Protein AF-A0A957TGS2-F1 (afdb_monomer_lite)

Foldseek 3Di:
DVVVVVVVVVVVVVPPPDDPPPPPPPPVPPPPPDPPDDDPDDPPDDDPDDDDDPDDDDDDDDPDPDDPPDDDDKDWPAWPPDHPPRDDDPPDDDDTDTDIDD

Radius of gyration: 34.18 Å; chains: 1; bounding box: 46×81×72 Å

Structure (mmCIF, N/CA/C/O backbone):
data_AF-A0A957TGS2-F1
#
_entry.id   AF-A0A957TGS2-F1
#
loop_
_atom_site.group_PDB
_atom_site.id
_atom_site.type_symbol
_atom_site.label_atom_id
_atom_site.label_alt_id
_atom_site.label_comp_id
_atom_site.label_asym_id
_atom_site.label_entity_id
_atom_site.label_seq_id
_atom_site.pdbx_PDB_ins_code
_atom_site.Cartn_x
_atom_site.Cartn_y
_atom_site.Cartn_z
_atom_site.occupancy
_atom_site.B_iso_or_equiv
_atom_site.auth_seq_id
_atom_site.auth_comp_id
_atom_site.auth_asym_id
_atom_site.auth_atom_id
_atom_site.pdbx_PDB_model_num
ATOM 1 N N . MET A 1 1 ? -6.320 73.924 -32.027 1.00 59.94 1 MET A N 1
ATOM 2 C CA . MET A 1 1 ? -5.777 73.689 -30.667 1.00 59.94 1 MET A CA 1
ATOM 3 C C . MET A 1 1 ? -6.817 73.117 -29.699 1.00 59.94 1 MET A C 1
ATOM 5 O O . MET A 1 1 ? -6.586 72.035 -29.186 1.00 59.94 1 MET A O 1
ATOM 9 N N . LYS A 1 2 ? -7.999 73.738 -29.521 1.00 64.12 2 LYS A N 1
ATOM 10 C CA . LYS A 1 2 ? -9.075 73.224 -28.634 1.00 64.12 2 LYS A CA 1
ATOM 11 C C . LYS A 1 2 ? -9.558 71.800 -28.982 1.00 64.12 2 LYS A C 1
ATOM 13 O O . LYS A 1 2 ? -9.693 70.973 -28.094 1.00 64.12 2 LYS A O 1
ATOM 18 N N . LYS A 1 3 ? -9.758 71.495 -30.274 1.00 66.62 3 LYS A N 1
ATOM 19 C CA . LYS A 1 3 ? -10.206 70.163 -30.741 1.00 66.62 3 LYS A CA 1
ATOM 20 C C . LYS A 1 3 ? -9.180 69.053 -30.472 1.00 66.62 3 LYS A C 1
ATOM 22 O O . LYS A 1 3 ? -9.564 67.943 -30.136 1.00 66.62 3 LYS A O 1
ATOM 27 N N . PHE A 1 4 ? -7.889 69.380 -30.567 1.00 76.81 4 PHE A N 1
ATOM 28 C CA . PHE A 1 4 ? -6.801 68.448 -30.260 1.00 76.81 4 PHE A CA 1
ATOM 29 C C . PHE A 1 4 ? -6.735 68.151 -28.757 1.00 76.81 4 PHE A C 1
ATOM 31 O O . PHE A 1 4 ? -6.593 67.001 -28.365 1.00 76.81 4 PHE A O 1
ATOM 38 N N . PHE A 1 5 ? -6.953 69.172 -27.921 1.00 76.19 5 PHE A N 1
ATOM 39 C CA . PHE A 1 5 ? -7.065 69.004 -26.471 1.00 76.19 5 PHE A CA 1
ATOM 40 C C . PHE A 1 5 ? -8.240 68.102 -26.072 1.00 76.19 5 PHE A C 1
ATOM 42 O O . PHE A 1 5 ? -8.067 67.239 -25.224 1.00 76.19 5 PHE A O 1
ATOM 49 N N . ILE A 1 6 ? -9.401 68.251 -26.721 1.00 79.81 6 ILE A N 1
ATOM 50 C CA . ILE A 1 6 ? -10.588 67.420 -26.452 1.00 79.81 6 ILE A CA 1
ATOM 51 C C . ILE A 1 6 ? -10.337 65.950 -26.824 1.00 79.81 6 ILE A C 1
ATOM 53 O O . ILE A 1 6 ? -10.677 65.052 -26.055 1.00 79.81 6 ILE A O 1
ATOM 57 N N . LEU A 1 7 ? -9.702 65.700 -27.974 1.00 80.25 7 LEU A N 1
ATOM 58 C CA . LEU A 1 7 ? -9.327 64.349 -28.409 1.00 80.25 7 LEU A CA 1
ATOM 59 C C . LEU A 1 7 ? -8.311 63.701 -27.457 1.00 80.25 7 LEU A C 1
ATOM 61 O O . LEU A 1 7 ? -8.461 62.531 -27.116 1.00 80.25 7 LEU A O 1
ATOM 65 N N . LEU A 1 8 ? -7.331 64.471 -26.975 1.00 78.94 8 LEU A N 1
ATOM 66 C CA . LEU A 1 8 ? -6.334 63.993 -26.018 1.00 78.94 8 LEU A CA 1
ATOM 67 C C . LEU A 1 8 ? -6.969 63.643 -24.662 1.00 78.94 8 LEU A C 1
ATOM 69 O O . LEU A 1 8 ? -6.686 62.586 -24.109 1.00 78.94 8 LEU A O 1
ATOM 73 N N . THR A 1 9 ? -7.873 64.484 -24.147 1.00 75.81 9 THR A N 1
ATOM 74 C CA . THR A 1 9 ? -8.575 64.206 -22.882 1.00 75.81 9 THR A CA 1
ATOM 75 C C . THR A 1 9 ? -9.504 63.001 -22.980 1.00 75.81 9 THR A C 1
ATOM 77 O O . THR A 1 9 ? -9.605 62.232 -22.028 1.00 75.81 9 THR A O 1
ATOM 80 N N . LEU A 1 10 ? -10.150 62.798 -24.134 1.00 76.62 10 LEU A N 1
ATOM 81 C CA . LEU A 1 10 ? -11.017 61.644 -24.355 1.00 76.62 10 LEU A CA 1
ATOM 82 C C . LEU A 1 10 ? -10.197 60.346 -24.415 1.00 76.62 10 LEU A C 1
ATOM 84 O O . LEU A 1 10 ? -10.574 59.365 -23.787 1.00 76.62 10 LEU A O 1
ATOM 88 N N . ALA A 1 11 ? -9.037 60.357 -25.079 1.00 77.81 11 ALA A N 1
ATOM 89 C CA . ALA A 1 11 ? -8.135 59.204 -25.115 1.00 77.81 11 ALA A CA 1
ATOM 90 C C . ALA A 1 11 ? -7.605 58.814 -23.719 1.00 77.81 11 ALA A C 1
ATOM 92 O O . ALA A 1 11 ? -7.529 57.629 -23.403 1.00 77.81 11 ALA A O 1
ATOM 93 N N . VAL A 1 12 ? -7.299 59.796 -22.861 1.00 74.12 12 VAL A N 1
ATOM 94 C CA . VAL A 1 12 ? -6.859 59.551 -21.473 1.00 74.12 12 VAL A CA 1
ATOM 95 C C . VAL A 1 12 ? -7.983 58.950 -20.618 1.00 74.12 12 VAL A C 1
ATOM 97 O O . VAL A 1 12 ? -7.726 58.044 -19.830 1.00 74.12 12 VAL A O 1
ATOM 100 N N . LEU A 1 13 ? -9.233 59.388 -20.807 1.00 70.69 13 LEU A N 1
ATOM 101 C CA . LEU A 1 13 ? -10.392 58.839 -20.090 1.00 70.69 13 LEU A CA 1
ATOM 102 C C . LEU A 1 13 ? -10.710 57.386 -20.482 1.00 70.69 13 LEU A C 1
ATOM 104 O O . LEU A 1 13 ? -11.126 56.616 -19.622 1.00 70.69 13 LEU A O 1
ATOM 108 N N . LEU A 1 14 ? -10.480 56.983 -21.739 1.00 66.75 14 LEU A N 1
ATOM 109 C CA . LEU A 1 14 ? -10.691 55.593 -22.173 1.00 66.75 14 LEU A CA 1
ATOM 110 C C . LEU A 1 14 ? -9.615 54.615 -21.656 1.00 66.75 14 LEU A C 1
ATOM 112 O O . LEU A 1 14 ? -9.875 53.418 -21.590 1.00 66.75 14 LEU A O 1
ATOM 116 N N . SER A 1 15 ? -8.428 55.098 -21.273 1.00 64.38 15 SER A N 1
ATOM 117 C CA . SER A 1 15 ? -7.322 54.254 -20.786 1.00 64.38 15 SER A CA 1
ATOM 118 C C . SER A 1 15 ? -7.357 53.981 -19.274 1.00 64.38 15 SER A C 1
ATOM 120 O O . SER A 1 15 ? -6.541 53.202 -18.785 1.00 64.38 15 SER A O 1
ATOM 122 N N . ALA A 1 16 ? -8.257 54.617 -18.517 1.00 62.62 16 ALA A N 1
ATOM 123 C CA . ALA A 1 16 ? -8.254 54.568 -17.051 1.00 62.62 16 ALA A CA 1
ATOM 124 C C . ALA A 1 16 ? -8.959 53.335 -16.443 1.00 62.62 16 ALA A C 1
ATOM 126 O O . ALA A 1 16 ? -8.968 53.182 -15.225 1.00 62.62 16 ALA A O 1
ATOM 127 N N . CYS A 1 17 ? -9.530 52.443 -17.257 1.00 65.44 17 CYS A N 1
ATOM 128 C CA . CYS A 1 17 ? -10.317 51.302 -16.774 1.00 65.44 17 CYS A CA 1
ATOM 129 C C . CYS A 1 17 ? -9.539 49.977 -16.717 1.00 65.44 17 CYS A C 1
ATOM 131 O O . CYS A 1 17 ? -10.121 48.927 -16.987 1.00 65.44 17 CYS A O 1
ATOM 133 N N . ILE A 1 18 ? -8.248 49.991 -16.370 1.00 66.19 18 ILE A N 1
ATOM 134 C CA . ILE A 1 18 ? -7.549 48.746 -16.024 1.00 66.19 18 ILE A CA 1
ATOM 135 C C . ILE A 1 18 ? -7.604 48.564 -14.504 1.00 66.19 18 ILE A C 1
ATOM 137 O O . ILE A 1 18 ? -6.837 49.152 -13.746 1.00 66.19 18 ILE A O 1
ATOM 141 N N . SER A 1 19 ? -8.599 47.808 -14.042 1.00 64.31 19 SER A N 1
ATOM 142 C CA . SER A 1 19 ? -8.612 47.303 -12.672 1.00 64.31 19 SER A CA 1
ATOM 143 C C . SER A 1 19 ? -7.724 46.064 -12.668 1.00 64.31 19 SER A C 1
ATOM 145 O O . SER A 1 19 ? -8.063 45.052 -13.277 1.00 64.31 19 SER A O 1
ATOM 147 N N . VAL A 1 20 ? -6.525 46.187 -12.101 1.00 60.62 20 VAL A N 1
ATOM 148 C CA . VAL A 1 20 ? -5.682 45.028 -11.805 1.00 60.62 20 VAL A CA 1
ATOM 149 C C . VAL A 1 20 ? -6.184 44.490 -10.474 1.00 60.62 20 VAL A C 1
ATOM 151 O O . VAL A 1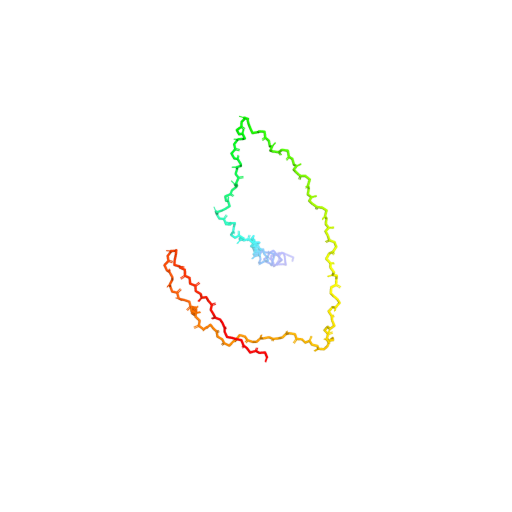 20 ? -5.799 44.997 -9.422 1.00 60.62 20 VAL A O 1
ATOM 154 N N . ASP A 1 21 ? -7.073 43.502 -10.526 1.00 64.94 21 ASP A N 1
ATOM 155 C CA . ASP A 1 21 ? -7.307 42.636 -9.377 1.00 64.94 21 ASP A CA 1
ATOM 156 C C . ASP A 1 21 ? -6.005 41.866 -9.135 1.00 64.94 21 ASP A C 1
ATOM 158 O O . ASP A 1 21 ? -5.598 41.007 -9.921 1.00 64.94 21 ASP A O 1
ATOM 162 N N . VAL A 1 22 ? -5.296 42.239 -8.071 1.00 63.22 22 VAL A N 1
ATOM 163 C CA . VAL A 1 22 ? -4.327 41.339 -7.459 1.00 63.22 22 VAL A CA 1
ATOM 164 C C . VAL A 1 22 ? -5.180 40.285 -6.780 1.00 63.22 22 VAL A C 1
ATOM 166 O O . VAL A 1 22 ? -5.716 40.531 -5.703 1.00 63.22 22 VAL A O 1
ATOM 169 N N . ASP A 1 23 ? -5.341 39.138 -7.436 1.00 62.56 23 ASP A N 1
ATOM 170 C CA . ASP A 1 23 ? -5.775 37.928 -6.750 1.00 62.56 23 ASP A CA 1
ATOM 171 C C . ASP A 1 23 ? -4.735 37.688 -5.647 1.00 62.56 23 ASP A C 1
ATOM 173 O O . ASP A 1 23 ? -3.620 37.218 -5.902 1.00 62.56 23 ASP A O 1
ATOM 177 N N . GLU A 1 24 ? -5.053 38.095 -4.413 1.00 65.75 24 GLU A N 1
ATOM 178 C CA . GLU A 1 24 ? -4.357 37.527 -3.273 1.00 65.75 24 GLU A CA 1
ATOM 179 C C . GLU A 1 24 ? -4.565 36.021 -3.386 1.00 65.75 24 GLU A C 1
ATOM 181 O O . GLU A 1 24 ? -5.707 35.583 -3.566 1.00 65.75 24 GLU A O 1
ATOM 186 N N . PRO A 1 25 ? -3.503 35.202 -3.311 1.00 55.66 25 PRO A N 1
ATOM 187 C CA . PRO A 1 25 ? -3.694 33.773 -3.251 1.00 55.66 25 PRO A CA 1
ATOM 188 C C . PRO A 1 25 ? -4.554 33.511 -2.020 1.00 55.66 25 PRO A C 1
ATOM 190 O O . PRO A 1 25 ? -4.072 33.569 -0.886 1.00 55.66 25 PRO A O 1
ATOM 193 N N . SER A 1 26 ? -5.831 33.206 -2.251 1.00 56.09 26 SER A N 1
ATOM 194 C CA . SER A 1 26 ? -6.709 32.575 -1.279 1.00 56.09 26 SER A CA 1
ATOM 195 C C . SER A 1 26 ? -6.178 31.165 -1.076 1.00 56.09 26 SER A C 1
ATOM 197 O O . SER A 1 26 ? -6.743 30.163 -1.498 1.00 56.09 26 SER A O 1
ATOM 199 N N . THR A 1 27 ? -5.012 31.088 -0.443 1.00 63.00 27 THR A N 1
ATOM 200 C CA . THR A 1 27 ? -4.571 29.875 0.204 1.00 63.00 27 THR A CA 1
ATOM 201 C C . THR A 1 27 ? -5.654 29.642 1.246 1.00 63.00 27 THR A C 1
ATOM 203 O O . THR A 1 27 ? -5.798 30.492 2.132 1.00 63.00 27 THR A O 1
ATOM 206 N N . PRO A 1 28 ? -6.482 28.588 1.140 1.00 63.25 28 PRO A N 1
ATOM 207 C CA . PRO A 1 28 ? -7.381 28.272 2.227 1.00 63.25 28 PRO A CA 1
ATOM 208 C C . PRO A 1 28 ? -6.473 27.983 3.415 1.00 63.25 28 PRO A C 1
ATOM 210 O O . PRO A 1 28 ? -5.802 26.954 3.448 1.00 63.25 28 PRO A O 1
ATOM 213 N N . VAL A 1 29 ? -6.374 28.925 4.352 1.00 63.00 29 VAL A N 1
ATOM 214 C CA . VAL A 1 29 ? -5.779 28.644 5.651 1.00 63.00 29 VAL A CA 1
ATOM 215 C C . VAL A 1 29 ? -6.709 27.593 6.241 1.00 63.00 29 VAL A C 1
ATOM 217 O O . VAL A 1 29 ? -7.897 27.891 6.404 1.00 63.00 29 VAL A O 1
ATOM 220 N N . PRO A 1 30 ? -6.257 26.349 6.475 1.00 67.38 30 PRO A N 1
ATOM 221 C CA . PRO A 1 30 ? -7.119 25.357 7.087 1.00 67.38 30 PRO A CA 1
ATOM 222 C C . PRO A 1 30 ? -7.648 25.943 8.397 1.00 67.38 30 PRO A C 1
ATOM 224 O O . PRO A 1 30 ? -6.864 26.328 9.266 1.00 67.38 30 PRO A O 1
ATOM 227 N N . LEU A 1 31 ? -8.973 26.023 8.529 1.00 58.84 31 LEU A N 1
ATOM 228 C CA . LEU A 1 31 ? -9.667 26.485 9.740 1.00 58.84 31 LEU A CA 1
ATOM 229 C C . LEU A 1 31 ? -9.392 25.587 10.964 1.00 58.84 31 LEU A C 1
ATOM 231 O O . LEU A 1 31 ? -9.792 25.925 12.073 1.00 58.84 31 LEU A O 1
ATOM 235 N N . ASP A 1 32 ? -8.647 24.497 10.768 1.00 62.84 32 ASP A N 1
ATOM 236 C CA . ASP A 1 32 ? -8.337 23.477 11.766 1.00 62.84 32 ASP A CA 1
ATOM 237 C C . ASP A 1 32 ? -6.870 23.491 12.222 1.00 62.84 32 ASP A C 1
ATOM 239 O O . ASP A 1 32 ? -6.338 22.469 12.663 1.00 62.84 32 ASP A O 1
ATOM 243 N N . PHE A 1 33 ? -6.177 24.634 12.157 1.00 56.84 33 PHE A N 1
ATOM 244 C CA . PHE A 1 33 ? -4.900 24.756 12.863 1.00 56.84 33 PHE A CA 1
ATOM 245 C C . PHE A 1 33 ? -5.135 24.833 14.376 1.00 56.84 33 PHE A C 1
ATOM 247 O O . PHE A 1 33 ? -5.205 25.899 14.988 1.00 56.84 33 PHE A O 1
ATOM 254 N N . VAL A 1 34 ? -5.227 23.657 14.997 1.00 65.06 34 VAL A N 1
ATOM 255 C CA . VAL A 1 34 ? -5.131 23.503 16.446 1.00 65.06 34 VAL A CA 1
ATOM 256 C C . VAL A 1 34 ? -3.709 23.880 16.849 1.00 65.06 34 VAL A C 1
ATOM 258 O O . VAL A 1 34 ? -2.762 23.114 16.674 1.00 65.06 34 VAL A O 1
ATOM 261 N N . THR A 1 35 ? -3.547 25.079 17.400 1.00 65.81 35 THR A N 1
ATOM 262 C CA . THR A 1 35 ? -2.321 25.424 18.118 1.00 65.81 35 THR A CA 1
ATOM 263 C C . THR A 1 35 ? -2.287 24.568 19.380 1.00 65.81 35 THR A C 1
ATOM 265 O O . THR A 1 35 ? -3.099 24.748 20.287 1.00 65.81 35 THR A O 1
ATOM 268 N N . ALA A 1 36 ? -1.383 23.590 19.423 1.00 65.06 36 ALA A N 1
ATOM 269 C CA . ALA A 1 36 ? -1.188 22.741 20.588 1.00 65.06 36 ALA A CA 1
ATOM 270 C C . ALA A 1 36 ? -0.551 23.562 21.721 1.00 65.06 36 ALA A C 1
ATOM 272 O O . ALA A 1 36 ? 0.669 23.684 21.817 1.00 65.06 36 ALA A O 1
ATOM 273 N N . THR A 1 37 ? -1.378 24.148 22.583 1.00 68.81 37 THR A N 1
ATOM 274 C CA . THR A 1 37 ? -0.909 24.753 23.832 1.00 68.81 37 THR A CA 1
ATOM 275 C C . THR A 1 37 ? -0.578 23.628 24.810 1.00 68.81 37 THR A C 1
ATOM 277 O O . THR A 1 37 ? -1.461 22.869 25.213 1.00 68.81 37 THR A O 1
ATOM 280 N N . LEU A 1 38 ? 0.699 23.492 25.178 1.00 66.81 38 LEU A N 1
ATOM 281 C CA . LEU A 1 38 ? 1.125 22.519 26.186 1.00 66.81 38 LEU A CA 1
ATOM 282 C C . LEU A 1 38 ? 0.415 22.810 27.525 1.00 66.81 38 LEU A C 1
ATOM 284 O O . LEU A 1 38 ? 0.362 23.973 27.938 1.00 66.81 38 LEU A O 1
ATOM 288 N N . PRO A 1 39 ? -0.124 21.793 28.224 1.00 71.31 39 PRO A N 1
ATOM 289 C CA . PRO A 1 39 ? -0.691 21.988 29.552 1.00 71.31 39 PRO A CA 1
ATOM 290 C C . PRO A 1 39 ? 0.393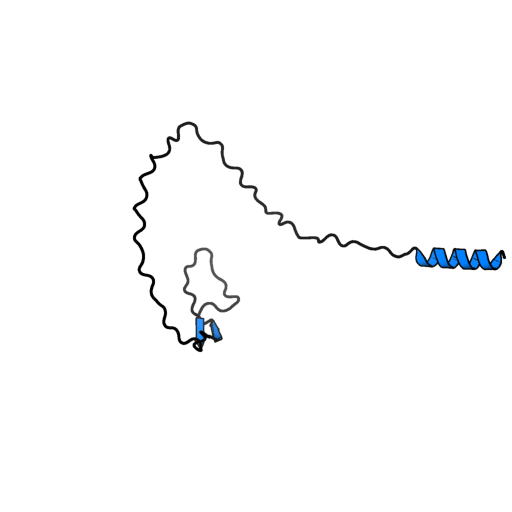 22.456 30.540 1.00 71.31 39 PRO A C 1
ATOM 292 O O . PRO A 1 39 ? 1.562 22.091 30.385 1.00 71.31 39 PRO A O 1
ATOM 295 N N . PRO A 1 40 ? 0.031 23.240 31.573 1.00 69.44 40 PRO A N 1
ATOM 296 C CA . PRO A 1 40 ? 0.982 23.702 32.576 1.00 69.44 40 PRO A CA 1
ATOM 297 C C . PRO A 1 40 ? 1.659 22.511 33.265 1.00 69.44 40 PRO A C 1
ATOM 299 O O . PRO A 1 40 ? 1.000 21.591 33.754 1.00 69.44 40 PRO A O 1
ATOM 302 N N . THR A 1 41 ? 2.991 22.532 33.296 1.00 63.97 41 THR A N 1
ATOM 303 C CA . THR A 1 41 ? 3.820 21.479 33.884 1.00 63.97 41 THR A CA 1
ATOM 304 C C . THR A 1 41 ? 3.468 21.295 35.362 1.00 63.97 41 THR A C 1
ATOM 306 O O . THR A 1 41 ? 3.654 22.200 36.176 1.00 63.97 41 THR A O 1
ATOM 309 N N . LYS A 1 42 ? 2.960 20.113 35.729 1.00 68.56 42 LYS A N 1
ATOM 310 C CA . LYS A 1 42 ? 2.707 19.733 37.125 1.00 68.56 42 LYS A CA 1
ATOM 311 C C . LYS A 1 42 ? 4.017 19.805 37.921 1.00 68.56 42 LYS A C 1
ATOM 313 O O . LYS A 1 42 ? 4.970 19.089 37.612 1.00 68.56 42 LYS A O 1
ATOM 318 N N . VAL A 1 43 ? 4.054 20.641 38.959 1.00 65.31 43 VAL A N 1
ATOM 319 C CA . VAL A 1 43 ? 5.185 20.719 39.897 1.00 65.31 43 VAL A CA 1
ATOM 320 C C . VAL A 1 43 ? 5.330 19.363 40.595 1.00 65.31 43 VAL A C 1
ATOM 322 O O . VAL A 1 43 ? 4.376 18.874 41.200 1.00 65.31 43 VAL A O 1
ATOM 325 N N . GLY A 1 44 ? 6.503 18.736 40.469 1.00 63.72 44 GLY A N 1
ATOM 326 C CA . GLY A 1 44 ? 6.808 17.435 41.082 1.00 63.72 44 GLY A CA 1
ATOM 327 C C . GLY A 1 44 ? 7.279 16.338 40.123 1.00 63.72 44 GLY A C 1
ATOM 328 O O . GLY A 1 44 ? 7.530 15.223 40.573 1.00 63.72 44 GLY A O 1
ATOM 329 N N . TYR A 1 45 ? 7.428 16.616 38.825 1.00 63.81 45 TYR A N 1
ATOM 330 C CA . TYR A 1 45 ? 8.101 15.686 37.918 1.00 63.81 45 TYR A CA 1
ATOM 331 C C . TYR A 1 45 ? 9.623 15.789 38.090 1.00 63.81 45 TYR A C 1
ATOM 333 O O . TYR A 1 45 ? 10.237 16.765 37.663 1.00 63.81 45 TYR A O 1
ATOM 341 N N . VAL A 1 46 ? 10.224 14.782 38.726 1.00 71.00 46 VAL A N 1
ATOM 342 C CA . VAL A 1 46 ? 11.671 14.548 38.659 1.00 71.00 46 VAL A CA 1
ATOM 343 C C . VAL A 1 46 ? 11.904 13.661 37.436 1.00 71.00 46 VAL A C 1
ATOM 345 O O . VAL A 1 46 ? 11.480 12.502 37.461 1.00 71.00 46 VAL A O 1
ATOM 348 N N . PRO A 1 47 ? 12.504 14.176 36.346 1.00 69.50 47 PRO A N 1
ATOM 349 C CA . PRO A 1 47 ? 12.816 13.342 35.196 1.00 69.50 47 PRO A CA 1
ATOM 350 C C . PRO A 1 47 ? 13.742 12.197 35.631 1.00 69.50 47 PRO A C 1
ATOM 352 O O . PRO A 1 47 ? 14.640 12.420 36.449 1.00 69.50 47 PRO A O 1
ATOM 355 N N . PRO A 1 48 ? 13.545 10.972 35.115 1.00 74.06 48 PRO A N 1
ATOM 356 C CA . PRO A 1 48 ? 14.465 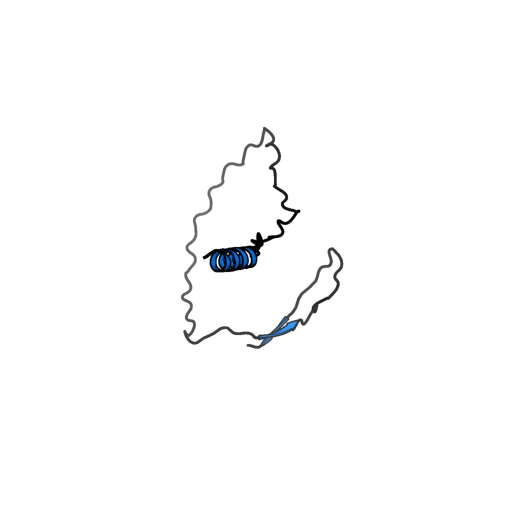9.878 35.384 1.00 74.06 48 PRO A CA 1
ATOM 357 C C . PRO A 1 48 ? 15.877 10.265 34.928 1.00 74.06 48 PRO A C 1
ATOM 359 O O . PRO A 1 48 ? 16.057 10.895 33.883 1.00 74.06 48 PRO A O 1
ATOM 362 N N . THR A 1 49 ? 16.884 9.890 35.719 1.00 77.19 49 THR A N 1
ATOM 363 C CA . THR A 1 49 ? 18.295 10.044 35.355 1.00 77.19 49 THR A CA 1
ATOM 364 C C . THR A 1 49 ? 18.534 9.393 33.994 1.00 77.19 49 THR A C 1
ATOM 366 O O . THR A 1 49 ? 18.213 8.218 33.803 1.00 77.19 49 THR A O 1
ATOM 369 N N . LEU A 1 50 ? 19.077 10.160 33.043 1.00 72.62 50 LEU A N 1
ATOM 370 C CA . LEU A 1 50 ? 19.388 9.665 31.705 1.00 72.62 50 LEU A CA 1
ATOM 371 C C . LEU A 1 50 ? 20.365 8.491 31.831 1.00 72.62 50 LEU A C 1
ATOM 373 O O . LEU A 1 50 ? 21.506 8.654 32.259 1.00 72.62 50 LEU A O 1
ATOM 377 N N . THR A 1 51 ? 19.892 7.294 31.494 1.00 75.62 51 THR A N 1
ATOM 378 C CA . THR A 1 51 ? 20.743 6.109 31.375 1.00 75.62 51 THR A CA 1
ATOM 379 C C . THR A 1 51 ? 21.628 6.303 30.148 1.00 75.62 51 THR A C 1
ATOM 381 O O . THR A 1 51 ? 21.129 6.708 29.098 1.00 75.62 51 THR A O 1
ATOM 384 N N . ALA A 1 52 ? 22.936 6.067 30.279 1.00 76.44 52 ALA A N 1
ATOM 385 C CA . ALA A 1 52 ? 23.875 6.234 29.175 1.00 76.44 52 ALA A CA 1
ATOM 386 C C . ALA A 1 52 ? 23.430 5.405 27.959 1.00 76.44 52 ALA A C 1
ATOM 388 O O . ALA A 1 52 ? 23.195 4.200 28.071 1.00 76.44 52 ALA A O 1
ATOM 389 N N . THR A 1 53 ? 23.314 6.060 26.803 1.00 77.00 53 THR A N 1
ATOM 390 C CA . THR A 1 53 ? 23.045 5.396 25.527 1.00 77.00 53 THR A CA 1
ATOM 391 C C . THR A 1 53 ? 24.162 4.382 25.256 1.00 77.00 53 THR A C 1
ATOM 393 O O . THR A 1 53 ? 25.336 4.749 25.369 1.00 77.00 53 THR A O 1
ATOM 396 N N . PRO A 1 54 ? 23.845 3.120 24.913 1.00 75.31 54 PRO A N 1
ATOM 397 C CA . PRO A 1 54 ? 24.864 2.145 24.546 1.00 75.31 54 PRO A CA 1
ATOM 398 C C . PRO A 1 54 ? 25.709 2.669 23.379 1.00 75.31 54 PRO A C 1
ATOM 400 O O . PRO A 1 54 ? 25.206 3.354 22.486 1.00 75.31 54 PRO A O 1
ATOM 403 N N . ALA A 1 55 ? 27.006 2.360 23.401 1.00 79.38 55 ALA A N 1
ATOM 404 C CA . ALA A 1 55 ? 27.928 2.770 22.350 1.00 79.38 55 ALA A CA 1
ATOM 405 C C . ALA A 1 55 ? 27.452 2.254 20.983 1.00 79.38 55 ALA A C 1
ATOM 407 O O . ALA A 1 55 ? 27.060 1.091 20.846 1.00 79.38 55 ALA A O 1
ATOM 408 N N . ILE A 1 56 ? 27.502 3.124 19.972 1.00 74.25 56 ILE A N 1
ATOM 409 C CA . ILE A 1 56 ? 27.210 2.755 18.587 1.00 74.25 56 ILE A CA 1
ATOM 410 C C . ILE A 1 56 ? 28.142 1.616 18.160 1.00 74.25 56 ILE A C 1
ATOM 412 O O . ILE A 1 56 ? 29.363 1.756 18.132 1.00 74.25 56 ILE A O 1
ATOM 416 N N . THR A 1 57 ? 27.558 0.463 17.847 1.00 78.06 57 THR A N 1
ATOM 417 C CA . THR A 1 57 ? 28.282 -0.629 17.195 1.00 78.06 57 THR A CA 1
ATOM 418 C C . THR A 1 57 ? 28.380 -0.272 15.718 1.00 78.06 57 THR A C 1
ATOM 420 O O . THR A 1 57 ? 27.363 0.027 15.096 1.00 78.06 57 THR A O 1
ATOM 423 N N . SER A 1 58 ? 29.587 -0.248 15.154 1.00 75.44 58 SER A N 1
ATOM 424 C CA . SER A 1 58 ? 29.784 -0.002 13.725 1.00 75.44 58 SER A CA 1
ATOM 425 C C . SER A 1 58 ? 29.081 -1.092 12.916 1.00 75.44 58 SER A C 1
ATOM 427 O O . SER A 1 58 ? 29.531 -2.240 12.892 1.00 75.44 58 SER A O 1
ATOM 429 N N . THR A 1 59 ? 27.971 -0.746 12.268 1.00 76.88 59 THR A N 1
ATOM 430 C CA . THR A 1 59 ? 27.298 -1.634 11.320 1.00 76.88 59 THR A CA 1
ATOM 431 C C . THR A 1 59 ? 28.255 -1.912 10.158 1.00 76.88 59 THR A C 1
ATOM 433 O O . THR A 1 59 ? 28.841 -0.960 9.636 1.00 76.88 59 THR A O 1
ATOM 436 N N . PRO A 1 60 ? 28.454 -3.172 9.736 1.00 74.00 60 PRO A N 1
ATOM 437 C CA . PRO A 1 60 ? 29.231 -3.451 8.538 1.00 74.00 60 PRO A CA 1
ATOM 438 C C . PRO A 1 60 ? 28.589 -2.742 7.341 1.00 74.00 60 PRO A C 1
ATOM 440 O O . PRO A 1 60 ? 27.407 -2.930 7.050 1.00 74.00 60 PRO A O 1
ATOM 443 N N . THR A 1 61 ? 29.369 -1.914 6.651 1.00 72.94 61 THR A N 1
ATOM 444 C CA . THR A 1 61 ? 28.950 -1.317 5.384 1.00 72.94 61 THR A CA 1
ATOM 445 C C . THR A 1 61 ? 28.991 -2.406 4.322 1.00 72.94 61 THR A C 1
ATOM 447 O O . THR A 1 61 ? 30.063 -2.806 3.869 1.00 72.94 61 THR A O 1
ATOM 450 N N . PHE A 1 62 ? 27.824 -2.914 3.939 1.00 71.50 62 PHE A N 1
ATOM 451 C CA . PHE A 1 62 ? 27.714 -3.809 2.796 1.00 71.50 62 PHE A CA 1
ATOM 452 C C . PHE A 1 62 ? 28.047 -3.020 1.527 1.00 71.50 62 PHE A C 1
ATOM 454 O O . PHE A 1 62 ? 27.401 -2.019 1.217 1.00 71.50 62 PHE A O 1
ATOM 461 N N . VAL A 1 63 ? 29.071 -3.457 0.794 1.00 71.12 63 VAL A N 1
ATOM 462 C CA . VAL A 1 63 ? 29.336 -2.949 -0.553 1.00 71.12 63 VAL A CA 1
ATOM 463 C C . VAL A 1 63 ? 28.298 -3.586 -1.465 1.00 71.12 63 VAL A C 1
ATOM 465 O O . VAL A 1 63 ? 28.365 -4.780 -1.750 1.00 71.12 63 VAL A O 1
ATOM 468 N N . VAL A 1 64 ? 27.302 -2.804 -1.872 1.00 70.50 64 VAL A N 1
ATOM 469 C CA . VAL A 1 64 ? 26.283 -3.266 -2.811 1.00 70.50 64 VAL A CA 1
ATOM 470 C C . VAL A 1 64 ? 26.899 -3.275 -4.210 1.00 70.50 64 VAL A C 1
ATOM 472 O O . VAL A 1 64 ? 27.124 -2.227 -4.809 1.00 70.50 64 VAL A O 1
ATOM 475 N N . THR A 1 65 ? 27.189 -4.461 -4.734 1.00 72.19 65 THR A N 1
ATOM 476 C CA . THR A 1 65 ? 27.600 -4.678 -6.125 1.00 72.19 65 THR A CA 1
ATOM 477 C C . THR A 1 65 ? 26.365 -4.756 -7.025 1.00 72.19 65 THR A C 1
ATOM 479 O O . THR A 1 65 ? 26.106 -5.787 -7.640 1.00 72.19 65 THR A O 1
ATOM 482 N N . ILE A 1 66 ? 25.557 -3.688 -7.086 1.00 74.44 66 ILE A N 1
ATOM 483 C CA . ILE A 1 66 ? 24.548 -3.605 -8.152 1.00 74.44 66 ILE A CA 1
ATOM 484 C C . ILE A 1 66 ? 25.260 -3.339 -9.479 1.00 74.44 66 ILE A C 1
ATOM 486 O O . ILE A 1 66 ? 26.172 -2.512 -9.544 1.00 74.44 66 ILE A O 1
ATOM 490 N N . ASP A 1 67 ? 24.854 -4.040 -10.538 1.00 81.75 67 ASP A N 1
ATOM 491 C CA . ASP A 1 67 ? 25.226 -3.660 -11.901 1.00 81.75 67 ASP A CA 1
ATOM 492 C C . ASP A 1 67 ? 24.761 -2.208 -12.124 1.00 81.75 67 ASP A C 1
ATOM 494 O O . ASP A 1 67 ? 23.592 -1.914 -11.858 1.00 81.75 67 ASP A O 1
ATOM 498 N N . PRO A 1 68 ? 25.625 -1.284 -12.585 1.00 77.88 68 PRO A N 1
ATOM 499 C CA . PRO A 1 68 ? 25.232 0.103 -12.847 1.00 77.88 68 PRO A CA 1
ATOM 500 C C . PRO A 1 68 ? 24.110 0.236 -13.894 1.00 77.88 68 PRO A C 1
ATOM 502 O O . PRO A 1 68 ? 23.489 1.294 -13.991 1.00 77.88 68 PRO A O 1
ATOM 505 N N . ASN A 1 69 ? 23.840 -0.819 -14.667 1.00 81.31 69 ASN A N 1
ATOM 506 C CA . ASN A 1 69 ? 22.738 -0.902 -15.622 1.00 81.31 69 ASN A CA 1
ATOM 507 C C . ASN A 1 69 ? 21.481 -1.566 -15.043 1.00 81.31 69 ASN A C 1
ATOM 509 O O . ASN A 1 69 ? 20.444 -1.569 -15.708 1.00 81.31 69 ASN A O 1
ATOM 513 N N . CYS A 1 70 ? 21.542 -2.118 -13.828 1.00 82.50 70 CYS A N 1
ATOM 514 C CA . CYS A 1 70 ? 20.363 -2.619 -13.138 1.00 82.50 70 CYS A CA 1
ATOM 515 C C . CYS A 1 70 ? 19.475 -1.433 -12.755 1.00 82.50 70 CYS A C 1
ATOM 517 O O . CYS A 1 70 ? 19.880 -0.542 -12.005 1.00 82.50 70 CYS A O 1
ATOM 519 N N . LYS A 1 71 ? 18.260 -1.407 -13.298 1.00 86.38 71 LYS A N 1
ATOM 520 C CA . LYS A 1 71 ? 17.220 -0.450 -12.928 1.00 86.38 71 LYS A CA 1
ATOM 521 C C . LYS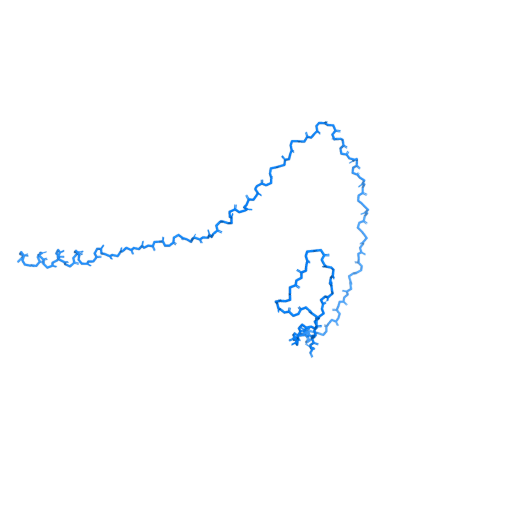 A 1 71 ? 16.069 -1.232 -12.327 1.00 86.38 71 LYS A C 1
ATOM 523 O O . LYS A 1 71 ? 15.430 -2.000 -13.039 1.00 86.38 71 LYS A O 1
ATOM 528 N N . ASP A 1 72 ? 15.790 -0.994 -11.051 1.00 88.00 72 ASP A N 1
ATOM 529 C CA . ASP A 1 72 ? 14.570 -1.498 -10.433 1.00 88.00 72 ASP A CA 1
ATOM 530 C C . ASP A 1 72 ? 13.371 -0.805 -11.086 1.00 88.00 72 ASP A C 1
ATOM 532 O O . ASP A 1 72 ? 13.266 0.427 -11.100 1.00 88.00 72 ASP A O 1
ATOM 536 N N . SER A 1 73 ? 12.477 -1.601 -11.663 1.00 90.75 73 SER A N 1
ATOM 537 C CA . SER A 1 73 ? 11.223 -1.134 -12.231 1.00 90.75 73 SER A CA 1
ATOM 538 C C . SER A 1 73 ? 10.097 -2.067 -11.818 1.00 90.75 73 SER A C 1
ATOM 540 O O . SER A 1 73 ? 10.304 -3.255 -11.590 1.00 90.75 73 SER A O 1
ATOM 542 N N . ALA A 1 74 ? 8.906 -1.499 -11.677 1.00 95.56 74 ALA A N 1
ATOM 543 C CA . ALA A 1 74 ? 7.686 -2.260 -11.521 1.00 95.56 74 ALA A CA 1
ATOM 544 C C . ALA A 1 74 ? 6.510 -1.437 -12.051 1.00 95.56 74 ALA A C 1
ATOM 546 O O . ALA A 1 74 ? 6.451 -0.220 -11.854 1.00 95.56 74 ALA A O 1
ATOM 547 N N . VAL A 1 75 ? 5.552 -2.100 -12.688 1.00 96.81 75 VAL A N 1
ATOM 548 C CA . VAL A 1 75 ? 4.285 -1.508 -13.121 1.00 96.81 75 VAL A CA 1
ATOM 549 C C . VAL A 1 75 ? 3.168 -2.075 -12.257 1.00 96.81 75 VAL A C 1
ATOM 551 O O . VAL A 1 75 ? 3.052 -3.291 -12.100 1.00 96.81 75 VAL A O 1
ATOM 554 N N . LEU A 1 76 ? 2.340 -1.192 -11.694 1.00 97.00 76 LEU A N 1
ATOM 555 C CA . LEU A 1 76 ? 1.121 -1.597 -11.002 1.00 97.00 76 LEU A CA 1
ATOM 556 C C . LEU A 1 76 ? 0.143 -2.182 -12.023 1.00 97.00 76 LEU A C 1
ATOM 558 O O . LEU A 1 76 ? -0.256 -1.501 -12.965 1.00 97.00 76 LEU A O 1
ATOM 562 N N . VAL A 1 77 ? -0.266 -3.428 -11.808 1.00 97.69 77 VAL A N 1
ATOM 563 C CA . VAL A 1 77 ? -1.282 -4.088 -12.631 1.00 97.69 77 VAL A CA 1
ATOM 564 C C . VAL A 1 77 ? -2.668 -3.743 -12.104 1.00 97.69 77 VAL A C 1
ATOM 566 O O . VAL A 1 77 ? -3.528 -3.304 -12.864 1.00 97.69 77 VAL A O 1
ATOM 569 N N . ARG A 1 78 ? -2.889 -3.956 -10.799 1.00 97.75 78 ARG A N 1
ATOM 570 C CA . ARG A 1 78 ? -4.166 -3.687 -10.123 1.00 97.75 78 ARG A CA 1
ATOM 571 C C . ARG A 1 78 ? -4.057 -3.760 -8.603 1.00 97.75 78 ARG A C 1
ATOM 573 O O . ARG A 1 78 ? -3.169 -4.412 -8.050 1.00 97.75 78 ARG A O 1
ATOM 580 N N . ASP A 1 79 ? -5.062 -3.193 -7.948 1.00 98.38 79 ASP A N 1
ATOM 581 C CA . ASP A 1 79 ? -5.445 -3.588 -6.597 1.00 98.38 79 ASP A CA 1
ATOM 582 C C . ASP A 1 79 ? -6.053 -4.998 -6.618 1.00 98.38 79 ASP A C 1
ATOM 584 O O . ASP A 1 79 ? -7.012 -5.263 -7.343 1.00 98.38 79 ASP A O 1
ATOM 588 N N . VAL A 1 80 ? -5.506 -5.911 -5.818 1.00 98.06 80 VAL A N 1
ATOM 589 C CA . VAL A 1 80 ? -6.036 -7.277 -5.661 1.00 98.06 80 VAL A CA 1
ATOM 590 C C . VAL A 1 80 ? -7.102 -7.315 -4.572 1.00 98.06 80 VAL A C 1
ATOM 592 O O . VAL A 1 80 ? -8.124 -7.979 -4.724 1.00 98.06 80 VAL A O 1
ATOM 595 N N . THR A 1 81 ? -6.886 -6.585 -3.478 1.00 98.12 81 THR A N 1
ATOM 596 C CA . THR A 1 81 ? -7.897 -6.387 -2.436 1.00 98.12 81 THR A CA 1
ATOM 597 C C . THR A 1 81 ? -8.197 -4.903 -2.273 1.00 98.12 81 THR A C 1
ATOM 599 O O . THR A 1 81 ? -7.343 -4.054 -2.527 1.00 98.12 81 THR A O 1
ATOM 602 N N . ILE A 1 82 ? -9.417 -4.593 -1.824 1.00 97.62 82 ILE A N 1
ATOM 603 C CA . ILE A 1 82 ? -9.856 -3.233 -1.468 1.00 97.62 82 ILE A CA 1
ATOM 604 C C . ILE A 1 82 ? -9.642 -2.255 -2.640 1.00 97.62 82 ILE A C 1
ATOM 606 O O . ILE A 1 82 ? -8.806 -1.357 -2.536 1.00 97.62 82 ILE A O 1
ATOM 610 N N . PRO A 1 83 ? -10.328 -2.438 -3.781 1.00 97.00 83 PRO A N 1
ATOM 611 C CA . PRO A 1 83 ? -10.254 -1.489 -4.890 1.00 97.00 83 PRO A CA 1
ATOM 612 C C . PRO A 1 83 ? -10.748 -0.097 -4.474 1.00 97.00 83 PRO A C 1
ATOM 614 O O . PRO A 1 83 ? -11.403 0.074 -3.437 1.00 97.00 83 PRO A O 1
ATOM 617 N N . ASP A 1 84 ? -10.466 0.899 -5.303 1.00 97.19 84 ASP A N 1
ATOM 618 C CA . ASP A 1 84 ? -10.905 2.270 -5.059 1.00 97.19 84 ASP A CA 1
ATOM 619 C C . ASP A 1 84 ? -12.414 2.370 -4.797 1.00 97.19 84 ASP A C 1
ATOM 621 O O . ASP A 1 84 ? -13.246 1.727 -5.441 1.00 97.19 84 ASP A O 1
ATOM 625 N N . GLY A 1 85 ? -12.771 3.186 -3.804 1.00 96.62 85 GLY A N 1
ATOM 626 C CA . GLY A 1 85 ? -14.157 3.366 -3.375 1.00 96.62 85 GLY A CA 1
ATOM 6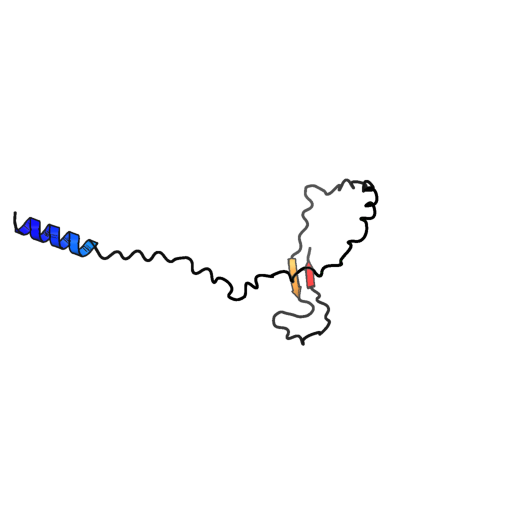27 C C . GLY A 1 85 ? -14.707 2.259 -2.469 1.00 96.62 85 GLY A C 1
ATOM 628 O O . GLY A 1 85 ? -15.884 2.315 -2.105 1.00 96.62 85 GLY A O 1
ATOM 629 N N . THR A 1 86 ? -13.890 1.281 -2.060 1.00 97.69 86 THR A N 1
ATOM 630 C CA . THR A 1 86 ? -14.299 0.301 -1.042 1.00 97.69 86 THR A CA 1
ATOM 631 C C . THR A 1 86 ? -14.676 1.022 0.255 1.00 97.69 86 THR A C 1
ATOM 633 O O . THR A 1 86 ? -13.878 1.761 0.831 1.00 97.69 86 THR A O 1
ATOM 636 N N . LYS A 1 87 ? -15.911 0.817 0.722 1.00 97.75 87 LYS A N 1
ATOM 637 C CA . LYS A 1 87 ? -16.389 1.370 1.993 1.00 97.75 87 LYS A CA 1
ATOM 638 C C . LYS A 1 87 ? -15.955 0.458 3.134 1.00 97.75 87 LYS A C 1
ATOM 640 O O . LYS A 1 87 ? -16.289 -0.721 3.115 1.00 97.75 87 LYS A O 1
ATOM 645 N N . MET A 1 88 ? -15.279 1.029 4.123 1.00 97.19 88 MET A N 1
ATOM 646 C CA . MET A 1 88 ? -14.796 0.324 5.312 1.00 97.19 88 MET A CA 1
ATOM 647 C C . MET A 1 88 ? -15.510 0.850 6.557 1.00 97.19 88 MET A C 1
ATOM 649 O O . MET A 1 88 ? -15.853 2.036 6.622 1.00 97.19 88 MET A O 1
ATOM 653 N N . GLN A 1 89 ? -15.733 -0.010 7.549 1.00 97.88 89 GLN A N 1
ATOM 654 C CA . GLN A 1 89 ? -16.281 0.413 8.838 1.00 97.88 89 GLN A CA 1
ATOM 655 C C . GLN A 1 89 ? -15.182 0.966 9.764 1.00 97.88 89 GLN A C 1
ATOM 657 O O . GLN A 1 89 ? -14.018 0.569 9.662 1.00 97.88 89 GLN A O 1
ATOM 662 N N . PRO A 1 90 ? -15.516 1.861 10.713 1.00 97.56 90 PRO A N 1
ATOM 663 C CA . PRO A 1 90 ? -14.558 2.313 11.716 1.00 97.56 90 PRO A CA 1
ATOM 664 C C . PRO A 1 90 ? -14.012 1.146 12.552 1.00 97.56 90 PRO A C 1
ATOM 666 O O . PRO A 1 90 ? -14.777 0.367 13.114 1.00 97.56 90 PRO A O 1
ATOM 669 N N . GLY A 1 91 ? -12.684 1.046 12.655 1.00 97.56 91 GLY A N 1
ATOM 670 C CA . GLY A 1 91 ? -12.004 -0.008 13.419 1.00 97.56 91 GLY A CA 1
ATOM 671 C C . GLY A 1 91 ? -11.883 -1.358 12.701 1.00 97.56 91 GLY A C 1
ATOM 672 O O . GLY A 1 91 ? -11.334 -2.298 13.275 1.00 97.56 91 GLY A O 1
ATOM 673 N N . GLU A 1 92 ? -12.356 -1.470 11.458 1.00 97.88 92 GLU A N 1
ATOM 674 C CA . GLU A 1 92 ? -12.216 -2.687 10.659 1.00 97.88 92 GLU A CA 1
ATOM 675 C C . GLU A 1 92 ? -10.741 -2.948 10.313 1.00 97.88 92 GLU A C 1
ATOM 677 O O . GLU A 1 92 ? -10.0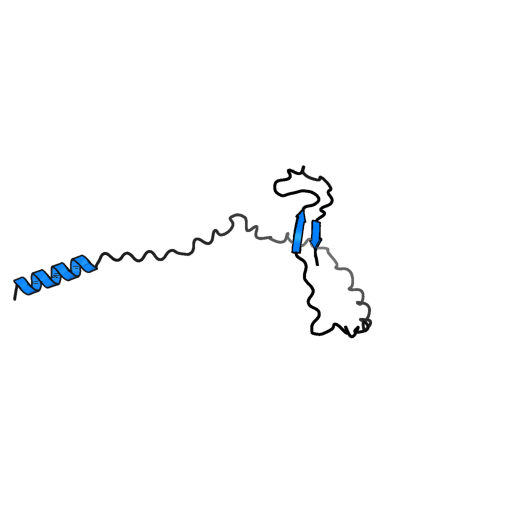56 -2.103 9.736 1.00 97.88 92 GLU A O 1
ATOM 682 N N . THR A 1 93 ? -10.237 -4.130 10.678 1.00 98.00 93 THR A N 1
ATOM 683 C CA . THR A 1 93 ? -8.888 -4.567 10.293 1.00 98.00 93 THR A CA 1
ATOM 684 C C . THR A 1 93 ? -8.933 -5.167 8.897 1.00 98.00 93 THR A C 1
ATOM 686 O O . THR A 1 93 ? -9.799 -5.988 8.606 1.00 98.00 93 THR A O 1
ATOM 689 N N . PHE A 1 94 ? -7.976 -4.806 8.045 1.00 97.44 94 PHE A N 1
ATOM 690 C CA . PHE A 1 94 ? -7.937 -5.284 6.669 1.00 97.44 94 PHE A CA 1
ATOM 691 C C . PHE A 1 94 ? -6.516 -5.579 6.189 1.00 97.44 94 PHE A C 1
ATOM 693 O O . PHE A 1 94 ? -5.530 -5.121 6.766 1.00 97.44 94 PHE A O 1
ATOM 700 N N . THR A 1 95 ? -6.415 -6.328 5.091 1.00 98.12 95 THR A N 1
ATOM 701 C CA . THR A 1 95 ? -5.160 -6.547 4.363 1.00 98.12 95 THR A CA 1
ATOM 702 C C . THR A 1 95 ? -5.305 -6.044 2.936 1.00 98.12 95 THR A C 1
ATOM 704 O O . THR A 1 95 ? -6.178 -6.495 2.192 1.00 98.12 95 THR A O 1
ATOM 707 N N . LYS A 1 96 ? -4.436 -5.103 2.564 1.00 97.94 96 LYS A N 1
ATOM 708 C CA . LYS A 1 96 ? -4.342 -4.553 1.214 1.00 97.94 96 LYS A CA 1
ATOM 709 C C . LYS A 1 96 ? -3.290 -5.327 0.421 1.00 97.94 96 LYS A C 1
ATOM 711 O O . LYS A 1 96 ? -2.172 -5.529 0.890 1.00 97.94 96 LYS A O 1
ATOM 716 N N . THR A 1 97 ? -3.665 -5.769 -0.768 1.00 98.38 97 THR A N 1
ATOM 717 C CA . THR A 1 97 ? -2.822 -6.552 -1.666 1.00 98.38 97 THR A CA 1
ATOM 718 C C . THR A 1 97 ? -2.840 -5.904 -3.040 1.00 98.38 97 THR A C 1
ATOM 720 O O . THR A 1 97 ? -3.901 -5.530 -3.540 1.00 98.38 97 THR A O 1
ATOM 723 N N . TRP A 1 98 ? -1.661 -5.802 -3.646 1.00 98.31 98 TRP A N 1
ATOM 724 C CA . TRP A 1 98 ? -1.445 -5.258 -4.982 1.00 98.31 98 TRP A CA 1
ATOM 725 C C . TRP A 1 98 ? -0.721 -6.275 -5.846 1.00 98.31 98 TRP A C 1
ATOM 727 O O . TRP A 1 98 ? 0.048 -7.095 -5.342 1.00 98.31 98 TRP A O 1
ATOM 737 N N . GLU A 1 99 ? -0.947 -6.182 -7.147 1.00 98.00 99 GLU A N 1
ATOM 738 C CA . GLU A 1 99 ? -0.250 -6.973 -8.149 1.00 98.00 99 GLU A CA 1
ATOM 739 C C . GLU A 1 99 ? 0.650 -6.062 -8.982 1.00 98.00 99 GLU A C 1
ATOM 741 O O . GLU A 1 99 ? 0.199 -5.037 -9.499 1.00 98.00 99 GLU A O 1
ATOM 746 N N . PHE A 1 100 ? 1.918 -6.452 -9.113 1.00 98.12 100 PHE A N 1
ATOM 747 C CA . PHE A 1 100 ? 2.934 -5.742 -9.884 1.00 98.12 100 PHE A CA 1
ATOM 748 C C . PHE A 1 100 ? 3.588 -6.681 -10.897 1.00 98.12 100 PHE A C 1
ATOM 750 O O . PHE A 1 100 ? 3.673 -7.887 -10.667 1.00 98.12 100 PHE A O 1
ATOM 757 N N . ILE A 1 101 ? 4.105 -6.106 -11.979 1.00 96.75 101 ILE A N 1
ATOM 758 C CA . ILE A 1 101 ? 5.020 -6.769 -12.917 1.00 96.75 101 ILE A CA 1
ATOM 759 C C . ILE A 1 101 ? 6.352 -6.022 -12.933 1.00 96.75 101 ILE A C 1
ATOM 761 O O . ILE A 1 101 ? 6.344 -4.797 -12.845 1.00 96.75 101 ILE A O 1
ATOM 765 N N . ASN A 1 102 ? 7.460 -6.760 -13.014 1.00 91.25 102 ASN A N 1
ATOM 766 C CA . ASN A 1 102 ? 8.808 -6.227 -13.249 1.00 91.25 102 ASN A CA 1
ATOM 767 C C . ASN A 1 102 ? 9.051 -6.122 -14.757 1.00 91.25 102 ASN A C 1
ATOM 769 O O . ASN A 1 102 ? 8.802 -7.150 -15.432 1.00 91.25 102 ASN A O 1
#

Sequence (102 aa):
MKKFFILLTLAVLLSACISVDVDEPSTPVPLDFVTATLPPTKVGYVPPTLTATPAITSTPTFVVTIDPNCKDSAVLVRDVTIPDGTKMQPGETFTKTWEFIN

Secondary structure (DSSP, 8-state):
-HHHHHHHHHHHHHT---------------TT-----PPPPPTT--PPP-PPPPPPP----------TT-----EEEEESSS-TT----TT------EEEE-

pLDDT: mean 78.24, std 13.67, range [55.66, 98.38]